Protein AF-A0A418ZRV6-F1 (afdb_monomer_lite)

Organism: NCBI:txid1276757

Foldseek 3Di:
DDDDPDDPVCVQVVVQVVLCVVPVCFWDDDVSHIDGNDDDPPPDDDDDFDDDPDPPPPPNVVD

Sequence (63 aa):
MTRVFDKPEDFAATALSGFCAANADRVAQVPHGAVRARPGPQGKVALLVGGGSGHYPAFLGYV

Radius of gyration: 13.17 Å; chains: 1; bounding box: 34×18×38 Å

pLDDT: mean 93.68, std 6.81, range [52.41, 98.38]

Structure (mmCIF, N/CA/C/O backbone):
data_AF-A0A418ZRV6-F1
#
_entry.id   AF-A0A418ZRV6-F1
#
loop_
_atom_site.group_PDB
_atom_site.id
_atom_site.type_symbol
_atom_site.label_atom_id
_atom_site.label_alt_id
_atom_site.label_comp_id
_atom_site.label_asym_id
_atom_site.label_entity_id
_atom_site.label_seq_id
_atom_site.pdbx_PDB_ins_code
_atom_site.Cartn_x
_atom_site.Cartn_y
_atom_site.Cartn_z
_atom_site.occupancy
_atom_site.B_iso_or_equiv
_atom_site.auth_seq_id
_atom_site.auth_comp_id
_atom_site.auth_asym_id
_atom_site.auth_atom_id
_atom_site.pdbx_PDB_model_num
ATOM 1 N N . MET A 1 1 ? 21.511 -5.842 -7.086 1.00 52.41 1 MET A N 1
ATOM 2 C CA . MET A 1 1 ? 20.847 -4.646 -7.644 1.00 52.41 1 MET A CA 1
ATOM 3 C C . MET A 1 1 ? 19.432 -5.060 -8.013 1.00 52.41 1 MET A C 1
ATOM 5 O O . MET A 1 1 ? 19.296 -6.025 -8.757 1.00 52.41 1 MET A O 1
ATOM 9 N N . THR A 1 2 ? 18.399 -4.44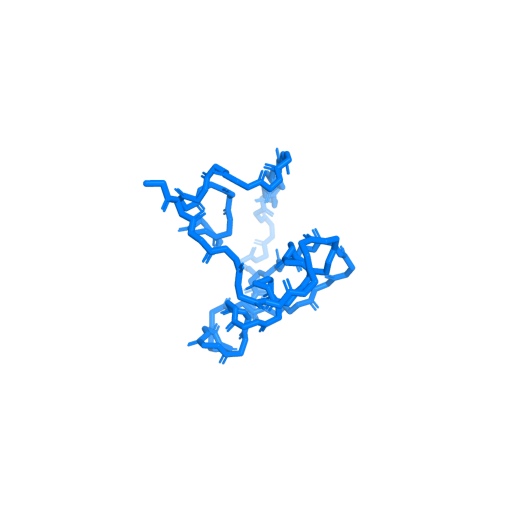3 -7.440 1.00 70.25 2 THR A N 1
ATOM 10 C CA . THR A 1 2 ? 17.004 -4.775 -7.778 1.00 70.25 2 THR A CA 1
ATOM 11 C C . THR A 1 2 ? 16.737 -4.335 -9.211 1.00 70.25 2 THR A C 1
ATOM 13 O O . THR A 1 2 ? 16.966 -3.174 -9.544 1.00 70.25 2 THR A O 1
ATOM 16 N N . ARG A 1 3 ? 16.315 -5.259 -10.075 1.00 81.75 3 ARG A N 1
ATOM 17 C CA . ARG A 1 3 ? 16.023 -4.968 -11.480 1.00 81.75 3 ARG A CA 1
ATOM 18 C C . ARG A 1 3 ? 14.518 -4.804 -11.640 1.00 81.75 3 ARG A C 1
ATOM 20 O O . ARG A 1 3 ? 13.777 -5.747 -11.385 1.00 81.75 3 ARG A O 1
ATOM 27 N N . VAL A 1 4 ? 14.085 -3.613 -12.039 1.00 86.00 4 VAL A N 1
ATOM 28 C CA . VAL A 1 4 ? 12.704 -3.372 -12.471 1.00 86.00 4 VAL A CA 1
ATOM 29 C C . VAL A 1 4 ? 12.609 -3.796 -13.935 1.00 86.00 4 VAL A C 1
ATOM 31 O O . VAL A 1 4 ? 13.451 -3.402 -14.741 1.00 86.00 4 VAL A O 1
ATOM 34 N N . PHE A 1 5 ? 11.650 -4.665 -14.249 1.00 86.94 5 PHE A N 1
ATOM 35 C CA . PHE A 1 5 ? 11.460 -5.197 -15.603 1.00 86.94 5 PHE A CA 1
ATOM 36 C C . PHE A 1 5 ? 10.480 -4.361 -16.437 1.00 86.94 5 PHE A C 1
ATOM 38 O O . PHE A 1 5 ? 10.611 -4.333 -17.658 1.00 86.94 5 PHE A O 1
ATOM 45 N N . ASP A 1 6 ? 9.558 -3.656 -15.779 1.00 89.62 6 ASP A N 1
ATOM 46 C CA . ASP A 1 6 ? 8.597 -2.742 -16.402 1.00 89.62 6 ASP A CA 1
ATOM 47 C C . ASP A 1 6 ? 9.116 -1.292 -16.412 1.00 89.62 6 ASP A C 1
ATOM 49 O O . ASP A 1 6 ? 10.290 -1.030 -16.139 1.00 89.62 6 ASP A O 1
ATOM 53 N N . LYS A 1 7 ? 8.231 -0.334 -16.714 1.00 95.06 7 LYS A N 1
ATOM 54 C CA . LYS A 1 7 ? 8.510 1.104 -16.626 1.00 95.06 7 LYS A CA 1
ATOM 55 C C . LYS A 1 7 ? 8.899 1.496 -15.193 1.00 95.06 7 LYS A C 1
ATOM 57 O O . LYS A 1 7 ? 8.068 1.368 -14.288 1.00 95.06 7 LYS A O 1
ATOM 62 N N . PRO A 1 8 ? 10.135 1.970 -14.952 1.00 92.81 8 PRO A N 1
ATOM 63 C CA . PRO A 1 8 ? 10.584 2.335 -13.610 1.00 92.81 8 PRO A CA 1
ATOM 64 C C . PRO A 1 8 ? 9.726 3.416 -12.943 1.00 92.81 8 PRO A C 1
ATOM 66 O O . PRO A 1 8 ? 9.553 3.385 -11.727 1.00 92.81 8 PRO A O 1
ATOM 69 N N . GLU A 1 9 ? 9.163 4.336 -13.725 1.00 93.75 9 GLU A N 1
ATOM 70 C CA . GLU A 1 9 ? 8.262 5.391 -13.258 1.00 93.75 9 GLU A CA 1
ATOM 71 C C . GLU A 1 9 ? 6.953 4.853 -12.657 1.00 93.75 9 GLU A C 1
ATOM 73 O O . GLU A 1 9 ? 6.409 5.454 -11.730 1.00 93.75 9 GLU A O 1
ATOM 78 N N . ASP A 1 10 ? 6.492 3.686 -13.113 1.00 94.31 10 ASP A N 1
ATOM 79 C CA . ASP A 1 10 ? 5.244 3.069 -12.658 1.00 94.31 10 ASP A CA 1
ATOM 80 C C . ASP A 1 10 ? 5.458 2.137 -11.456 1.00 94.31 10 ASP A C 1
ATOM 82 O O . ASP A 1 10 ? 4.501 1.777 -10.764 1.00 94.31 10 ASP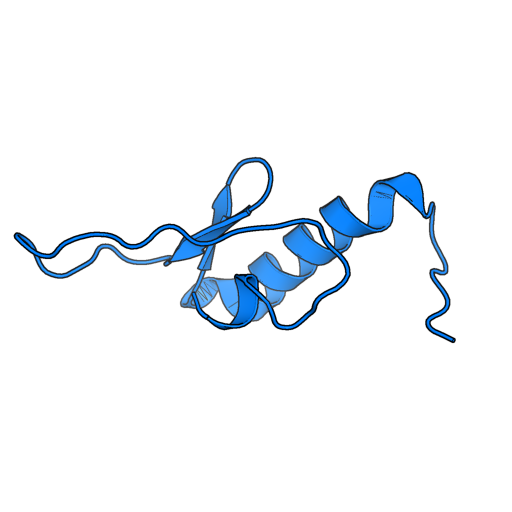 A O 1
ATOM 86 N N . PHE A 1 11 ? 6.710 1.758 -11.170 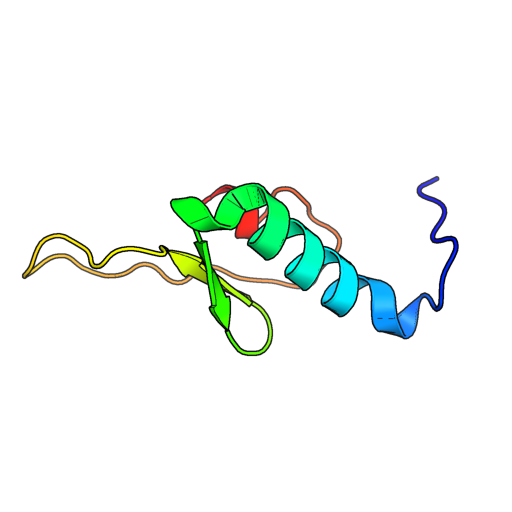1.00 93.25 11 PHE A N 1
ATOM 87 C CA . PHE A 1 11 ? 7.056 0.718 -10.197 1.00 93.25 11 PHE A CA 1
ATOM 88 C C . PHE A 1 11 ? 6.420 0.934 -8.821 1.00 93.25 11 PHE A C 1
ATOM 90 O O . PHE A 1 11 ? 5.871 0.003 -8.239 1.00 93.25 11 PHE A O 1
ATOM 97 N N . ALA A 1 12 ? 6.477 2.152 -8.278 1.00 93.50 12 ALA A N 1
ATOM 98 C CA . ALA A 1 12 ? 5.937 2.419 -6.946 1.00 93.50 12 ALA A CA 1
ATOM 99 C C . ALA A 1 12 ? 4.415 2.194 -6.889 1.00 93.50 12 ALA A C 1
ATOM 101 O O . ALA A 1 12 ? 3.902 1.646 -5.910 1.00 93.50 12 ALA A O 1
ATOM 102 N N . ALA A 1 13 ? 3.701 2.581 -7.949 1.00 95.44 13 ALA A N 1
ATOM 103 C CA . ALA A 1 13 ? 2.257 2.423 -8.044 1.00 95.44 13 ALA A CA 1
ATOM 104 C C . ALA A 1 13 ? 1.859 0.954 -8.251 1.00 95.44 13 ALA A C 1
ATOM 106 O O . ALA A 1 13 ? 0.954 0.459 -7.573 1.00 95.44 13 ALA A O 1
ATOM 107 N N . THR A 1 14 ? 2.554 0.235 -9.136 1.00 95.50 14 THR A N 1
ATOM 108 C CA . THR A 1 14 ? 2.277 -1.185 -9.395 1.00 95.50 14 THR A CA 1
ATOM 109 C C . THR A 1 14 ? 2.656 -2.060 -8.199 1.00 95.50 14 THR A C 1
ATOM 111 O O . THR A 1 14 ? 1.884 -2.944 -7.829 1.00 95.50 14 THR A O 1
ATOM 114 N N . ALA A 1 15 ? 3.766 -1.765 -7.513 1.00 94.62 15 ALA A N 1
ATOM 115 C CA . ALA A 1 15 ? 4.161 -2.440 -6.277 1.00 94.62 15 ALA A CA 1
ATOM 116 C C . ALA A 1 15 ? 3.136 -2.234 -5.151 1.00 94.62 15 ALA A C 1
ATOM 118 O O . ALA A 1 15 ? 2.795 -3.191 -4.456 1.00 94.62 15 ALA A O 1
ATOM 119 N N . LEU A 1 16 ? 2.605 -1.015 -4.982 1.00 96.62 16 LEU A N 1
ATOM 120 C CA . LEU A 1 16 ? 1.533 -0.744 -4.019 1.00 96.62 16 LEU A CA 1
ATOM 121 C C . LEU A 1 16 ? 0.268 -1.548 -4.344 1.00 96.62 16 LEU A C 1
ATOM 123 O O . LEU A 1 16 ? -0.313 -2.164 -3.448 1.00 96.62 16 LEU A O 1
ATOM 127 N N . SER A 1 17 ? -0.148 -1.559 -5.613 1.00 97.38 17 SER A N 1
ATOM 128 C CA . SER A 1 17 ? -1.332 -2.306 -6.045 1.00 97.38 17 SER A CA 1
ATOM 129 C C . SER A 1 17 ? -1.161 -3.811 -5.823 1.00 97.38 17 SER A C 1
ATOM 131 O O . SER A 1 17 ? -2.033 -4.450 -5.235 1.00 97.38 17 SER A O 1
ATOM 133 N N . GLY A 1 18 ? 0.001 -4.363 -6.187 1.00 96.75 18 GLY A N 1
ATOM 134 C CA . GLY A 1 18 ? 0.340 -5.764 -5.943 1.00 96.75 18 GLY A CA 1
ATOM 135 C C . GLY A 1 18 ? 0.367 -6.116 -4.455 1.00 96.75 18 GLY A C 1
ATOM 136 O O . GLY A 1 18 ? -0.193 -7.136 -4.060 1.00 96.75 18 GLY A O 1
ATOM 137 N N . PHE A 1 19 ? 0.942 -5.252 -3.610 1.00 97.31 19 PHE A N 1
ATOM 138 C CA . PHE A 1 19 ? 0.933 -5.433 -2.156 1.00 97.31 19 PHE A CA 1
ATOM 139 C C . PHE A 1 19 ? -0.494 -5.489 -1.595 1.00 97.31 19 PHE A C 1
ATOM 141 O O . PHE A 1 19 ? -0.803 -6.387 -0.810 1.00 97.31 19 PHE A O 1
ATOM 148 N N . CYS A 1 20 ? -1.366 -4.567 -2.016 1.00 98.25 20 CYS A N 1
ATOM 149 C CA . CYS A 1 20 ? -2.753 -4.525 -1.558 1.00 98.25 20 CYS A CA 1
ATOM 150 C C . CYS A 1 20 ? -3.553 -5.737 -2.046 1.00 98.25 20 CYS A C 1
ATOM 152 O O . CYS A 1 20 ? -4.312 -6.308 -1.272 1.00 98.25 20 CYS A O 1
ATOM 154 N N . ALA A 1 21 ? -3.351 -6.169 -3.293 1.00 98.38 21 ALA A N 1
ATOM 155 C CA . ALA A 1 21 ? -3.990 -7.369 -3.824 1.00 98.38 21 ALA A CA 1
ATOM 156 C C . ALA A 1 21 ? -3.552 -8.634 -3.065 1.00 98.38 21 ALA A C 1
ATOM 158 O O . ALA A 1 21 ? -4.385 -9.468 -2.720 1.00 98.38 21 ALA A O 1
ATOM 159 N N . ALA A 1 22 ? -2.257 -8.755 -2.756 1.00 98.31 22 ALA A N 1
ATOM 160 C CA . ALA A 1 22 ? -1.705 -9.898 -2.032 1.00 98.31 22 ALA A CA 1
ATOM 161 C C . ALA A 1 22 ? -2.128 -9.957 -0.551 1.00 98.31 22 ALA A C 1
ATOM 163 O O . ALA A 1 22 ? -2.100 -11.032 0.040 1.00 98.31 22 ALA A O 1
ATOM 164 N N . ASN A 1 23 ? -2.514 -8.824 0.047 1.00 98.00 23 ASN A N 1
ATOM 165 C CA . ASN A 1 23 ? -2.856 -8.698 1.470 1.00 98.00 23 ASN A CA 1
ATOM 166 C C . ASN A 1 23 ? -4.251 -8.083 1.676 1.00 98.00 23 ASN A C 1
ATOM 168 O O . ASN A 1 23 ? -4.471 -7.329 2.627 1.00 98.00 23 ASN A O 1
ATOM 172 N N . ALA A 1 24 ? -5.194 -8.365 0.773 1.00 97.75 24 ALA A N 1
ATOM 173 C CA . ALA A 1 24 ? -6.514 -7.727 0.753 1.00 97.75 24 ALA A CA 1
ATOM 174 C C . ALA A 1 24 ? -7.359 -7.989 2.020 1.00 97.75 24 ALA A C 1
ATOM 176 O O . ALA A 1 24 ? -8.301 -7.254 2.310 1.00 97.75 24 ALA A O 1
ATOM 177 N N . ASP A 1 25 ? -7.029 -9.020 2.804 1.00 97.25 25 ASP A N 1
ATOM 178 C CA . ASP A 1 25 ? -7.638 -9.297 4.108 1.00 97.25 25 ASP A CA 1
ATOM 179 C C . ASP A 1 25 ? -7.163 -8.336 5.215 1.00 97.25 25 ASP A C 1
ATOM 181 O O . ASP A 1 25 ? -7.855 -8.157 6.225 1.00 97.25 25 ASP A O 1
ATOM 185 N N . ARG A 1 26 ? -5.998 -7.704 5.023 1.00 96.88 26 ARG A N 1
ATOM 186 C CA . ARG A 1 26 ? -5.323 -6.837 5.999 1.00 96.88 26 ARG A CA 1
ATOM 187 C C . ARG A 1 26 ? -5.363 -5.373 5.618 1.00 96.88 26 ARG A C 1
ATOM 189 O O . ARG A 1 26 ? -5.561 -4.539 6.500 1.00 96.88 26 ARG A O 1
ATOM 196 N N . VAL A 1 27 ? -5.214 -5.056 4.334 1.00 97.81 27 VAL A N 1
ATOM 197 C CA . VAL A 1 27 ? -5.107 -3.680 3.843 1.00 97.81 27 VAL A CA 1
ATOM 198 C C . VAL A 1 27 ? -6.066 -3.384 2.694 1.00 97.81 27 VAL A C 1
ATOM 200 O O . VAL A 1 27 ? -6.436 -4.259 1.919 1.00 97.81 27 VAL A O 1
ATOM 203 N N . ALA A 1 28 ? -6.445 -2.117 2.579 1.00 97.56 28 ALA A N 1
ATOM 204 C CA . ALA A 1 28 ? -7.197 -1.551 1.475 1.00 97.56 28 ALA A CA 1
ATOM 205 C C . ALA A 1 28 ? -6.383 -0.418 0.839 1.00 97.56 28 ALA A C 1
ATOM 207 O O . ALA A 1 28 ? -5.824 0.433 1.539 1.00 97.56 28 ALA A O 1
ATOM 208 N N . GLN A 1 29 ? -6.321 -0.412 -0.492 1.00 97.81 29 GLN A N 1
ATOM 209 C CA . GLN A 1 29 ? -5.589 0.601 -1.244 1.00 97.81 29 GLN A CA 1
ATOM 210 C C . GLN A 1 29 ? -6.294 1.962 -1.159 1.00 97.81 29 GLN A C 1
ATOM 212 O O . GLN A 1 29 ? -7.512 2.058 -1.301 1.00 97.81 29 GLN A O 1
ATOM 217 N N . VAL A 1 30 ? -5.509 3.019 -0.972 1.00 96.12 30 VAL A N 1
ATOM 218 C CA . VAL A 1 30 ? -5.926 4.427 -1.054 1.00 96.12 30 VAL A CA 1
ATOM 219 C C . VAL A 1 30 ? -4.970 5.172 -1.996 1.00 96.12 30 VAL A C 1
ATOM 221 O O . VAL A 1 30 ? -3.926 4.619 -2.363 1.00 96.12 30 VAL A O 1
ATOM 224 N N . PRO A 1 31 ? -5.270 6.413 -2.426 1.00 95.06 31 PRO A N 1
ATOM 225 C CA . PRO A 1 31 ? -4.317 7.184 -3.216 1.00 95.06 31 PRO A CA 1
ATOM 226 C C . PRO A 1 31 ? -2.950 7.249 -2.522 1.00 95.06 31 PRO A C 1
ATOM 228 O O . PRO A 1 31 ? -2.851 7.660 -1.369 1.00 95.06 31 PRO A O 1
ATOM 231 N N . HIS A 1 32 ? -1.907 6.811 -3.229 1.00 92.56 32 HIS A N 1
ATOM 232 C CA . HIS A 1 32 ? -0.511 6.815 -2.770 1.00 92.56 32 HIS A CA 1
ATOM 233 C C . HIS A 1 32 ? -0.207 6.002 -1.494 1.00 92.56 32 HIS A C 1
ATOM 235 O O . HIS A 1 32 ? 0.856 6.186 -0.902 1.00 92.56 32 HIS A O 1
ATOM 241 N N . GLY A 1 33 ? -1.078 5.077 -1.074 1.00 96.19 33 GLY A N 1
ATOM 242 C CA . GLY A 1 33 ? -0.807 4.242 0.096 1.00 96.19 33 GLY A CA 1
ATOM 243 C C . GLY A 1 33 ? -1.833 3.145 0.349 1.00 96.19 33 GLY A C 1
ATOM 244 O O . GLY A 1 33 ? -2.634 2.787 -0.514 1.00 96.19 33 GLY A O 1
ATOM 245 N N . ALA A 1 34 ? -1.803 2.606 1.562 1.00 97.50 34 ALA A N 1
ATOM 246 C CA . ALA A 1 34 ? -2.775 1.636 2.032 1.00 97.50 34 ALA A CA 1
ATOM 247 C C . ALA A 1 34 ? -3.174 1.955 3.473 1.00 97.50 34 ALA A C 1
ATOM 249 O O . ALA A 1 34 ? -2.384 2.491 4.250 1.00 97.50 34 ALA A O 1
ATOM 250 N N . VAL A 1 35 ? -4.403 1.604 3.819 1.00 97.31 35 VAL A N 1
ATOM 251 C CA . VAL A 1 35 ? -4.919 1.630 5.189 1.00 97.31 35 VAL A CA 1
ATOM 252 C C . VAL A 1 35 ? -5.337 0.223 5.573 1.00 97.31 35 VAL A C 1
ATOM 254 O O . VAL A 1 35 ? -5.521 -0.631 4.712 1.00 97.31 35 VAL A O 1
ATOM 257 N N . ARG A 1 36 ? -5.534 -0.043 6.859 1.00 97.00 36 ARG A N 1
ATOM 258 C CA . ARG A 1 36 ? -6.077 -1.332 7.290 1.00 97.00 36 ARG A CA 1
ATOM 259 C C . ARG A 1 36 ? -7.486 -1.582 6.741 1.00 97.00 36 ARG A C 1
ATOM 261 O O . ARG A 1 36 ? -8.328 -0.688 6.748 1.00 97.00 36 ARG A O 1
ATOM 268 N N . ALA A 1 37 ? -7.753 -2.817 6.323 1.00 97.38 37 ALA A N 1
ATOM 269 C CA . ALA A 1 37 ? -8.989 -3.232 5.654 1.00 97.38 37 ALA A CA 1
ATOM 270 C C . ALA A 1 37 ? -10.226 -3.213 6.566 1.00 97.38 37 ALA A C 1
ATOM 272 O O . ALA A 1 37 ? -11.358 -3.167 6.089 1.00 97.38 37 ALA A O 1
ATOM 273 N N . ARG A 1 38 ? -10.032 -3.269 7.889 1.00 96.06 38 ARG A N 1
ATOM 274 C CA . ARG A 1 38 ? -11.118 -3.261 8.880 1.00 96.06 38 ARG A CA 1
ATOM 275 C C . ARG A 1 38 ? -11.000 -2.042 9.790 1.00 96.06 38 ARG A C 1
ATOM 277 O O . ARG A 1 38 ? -9.879 -1.619 10.045 1.00 96.06 38 ARG A O 1
ATOM 284 N N . PRO A 1 39 ? -12.103 -1.494 10.329 1.00 93.56 39 PRO A N 1
ATOM 285 C CA . PRO A 1 39 ? -12.079 -0.377 11.275 1.00 93.56 39 PRO A CA 1
ATOM 286 C C . PRO A 1 39 ? -11.513 -0.777 12.640 1.00 93.56 39 PRO A C 1
ATOM 288 O O . PRO A 1 39 ? -11.313 -1.955 12.952 1.00 93.56 39 PRO A O 1
ATOM 291 N N . GLY A 1 40 ? -11.035 0.219 13.391 1.00 92.38 40 GLY A N 1
ATOM 292 C CA . GLY A 1 40 ? -10.310 0.023 14.657 1.00 92.38 40 GLY A CA 1
ATOM 293 C C . GLY A 1 40 ? -11.259 0.027 15.839 1.00 92.38 40 GLY A C 1
ATOM 294 O O . GLY A 1 40 ? -12.425 0.380 15.664 1.00 92.38 40 GLY A O 1
ATOM 295 N N . PRO A 1 41 ? -10.790 -0.328 17.044 1.00 94.94 41 PRO A N 1
ATOM 296 C CA . PRO A 1 41 ? -11.587 -0.114 18.240 1.00 94.94 41 PRO A CA 1
ATOM 297 C C . PRO A 1 41 ? -11.947 1.373 18.367 1.00 94.94 41 PRO A C 1
ATOM 299 O O . PRO A 1 41 ? -11.095 2.246 18.180 1.00 94.94 41 PRO A O 1
ATOM 302 N N . GLN A 1 42 ? -13.206 1.661 18.687 1.00 96.50 42 GLN A N 1
ATOM 303 C CA . GLN A 1 42 ? -13.684 3.028 18.875 1.00 96.50 42 GLN A CA 1
ATOM 304 C C . GLN A 1 42 ? -12.932 3.722 20.024 1.00 96.50 42 GLN A C 1
ATOM 306 O O . GLN A 1 42 ? -12.562 3.092 21.015 1.00 96.50 42 GLN A O 1
ATOM 311 N N . GLY A 1 43 ? -12.691 5.029 19.884 1.00 97.19 43 GLY A N 1
ATOM 312 C CA . GLY A 1 43 ? -11.999 5.832 20.899 1.00 97.19 43 GLY A CA 1
ATOM 313 C C . GLY A 1 43 ? -10.482 5.619 20.961 1.00 97.19 43 GLY A C 1
ATOM 314 O O . GLY A 1 43 ? -9.841 6.091 21.898 1.00 97.19 43 GLY A O 1
ATOM 315 N N . LYS A 1 44 ? -9.888 4.912 19.990 1.00 97.38 44 LYS A N 1
ATOM 316 C CA . LYS A 1 44 ? -8.431 4.780 19.847 1.00 97.38 44 LYS A CA 1
ATOM 317 C C . LYS A 1 44 ? -7.879 5.771 18.825 1.00 97.38 44 LYS A C 1
ATOM 319 O O . LYS A 1 44 ? -8.540 6.103 17.845 1.00 97.38 44 LYS A O 1
ATOM 324 N N . VAL A 1 45 ? -6.647 6.218 19.064 1.00 96.88 45 VAL A N 1
ATOM 325 C CA . VAL A 1 45 ? -5.903 7.099 18.155 1.00 96.88 45 VAL A CA 1
ATOM 326 C C . VAL A 1 45 ? -5.458 6.307 16.925 1.00 96.88 45 VAL A C 1
ATOM 328 O O . VAL A 1 45 ? -4.931 5.203 17.057 1.00 96.88 45 VAL A O 1
ATOM 331 N N . ALA A 1 46 ? -5.656 6.879 15.736 1.00 95.62 46 ALA A N 1
ATOM 332 C CA . ALA A 1 46 ? -5.130 6.337 14.488 1.00 95.62 46 ALA A CA 1
ATOM 333 C C . ALA A 1 46 ? -3.698 6.838 14.249 1.00 95.62 46 ALA A C 1
ATOM 335 O O . ALA A 1 46 ? -3.424 8.027 14.410 1.00 95.62 46 ALA A O 1
ATOM 336 N N . LEU A 1 47 ? -2.801 5.938 13.843 1.00 95.69 47 LEU A N 1
ATOM 337 C CA . LEU A 1 47 ? -1.433 6.275 13.457 1.00 95.69 47 LEU A CA 1
ATOM 338 C C . LEU A 1 47 ? -1.316 6.273 11.932 1.00 95.69 47 LEU A C 1
ATOM 340 O O . LEU A 1 47 ? -1.687 5.296 11.283 1.00 95.69 47 LEU A O 1
ATOM 344 N N . LEU A 1 48 ? -0.781 7.359 11.377 1.00 95.06 48 LEU A N 1
ATOM 345 C CA . LEU A 1 48 ? -0.415 7.455 9.969 1.00 95.06 4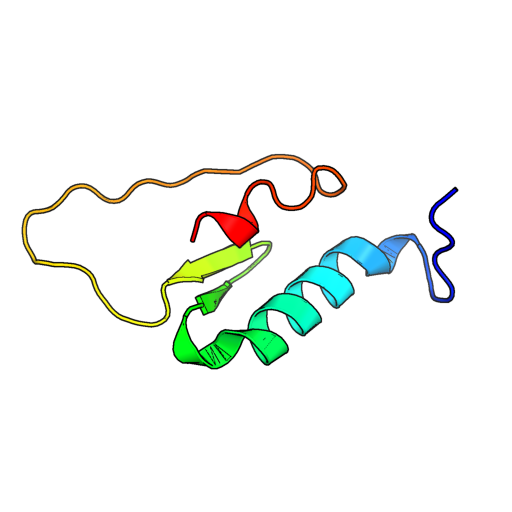8 LEU A CA 1
ATOM 346 C C . LEU A 1 48 ? 1.107 7.557 9.879 1.00 95.06 48 LEU A C 1
ATOM 348 O O . LEU A 1 48 ? 1.716 8.419 10.509 1.00 95.06 48 LEU A O 1
ATOM 352 N N . VAL A 1 49 ? 1.708 6.665 9.098 1.00 96.25 49 VAL A N 1
ATOM 353 C CA . VAL A 1 49 ? 3.151 6.604 8.846 1.00 96.25 49 VAL A CA 1
ATOM 354 C C . VAL A 1 49 ? 3.397 6.542 7.346 1.00 96.25 49 VAL A C 1
ATOM 356 O O . VAL A 1 49 ? 2.599 5.973 6.603 1.00 96.25 49 VAL A O 1
ATOM 359 N N . GLY A 1 50 ? 4.492 7.140 6.889 1.00 95.44 50 GLY A N 1
ATOM 360 C CA . GLY A 1 50 ? 4.781 7.219 5.466 1.00 95.44 50 GLY A CA 1
ATOM 361 C C . GLY A 1 50 ? 6.157 7.793 5.164 1.00 95.44 50 GLY A C 1
ATOM 362 O O . GLY A 1 50 ? 6.847 8.316 6.036 1.00 95.44 50 GLY A O 1
ATOM 363 N N . GLY A 1 51 ? 6.543 7.673 3.898 1.00 95.38 51 GLY A N 1
ATOM 364 C CA . GLY A 1 51 ? 7.802 8.153 3.342 1.00 95.38 51 GLY A CA 1
ATOM 365 C C . GLY A 1 51 ? 7.903 7.785 1.862 1.00 95.38 51 GLY A C 1
ATOM 366 O O . GLY A 1 51 ? 6.965 7.229 1.290 1.00 95.38 51 GLY A O 1
ATOM 367 N N . GLY A 1 52 ? 9.042 8.091 1.239 1.00 93.00 52 GLY A N 1
ATOM 368 C CA . GLY A 1 52 ? 9.302 7.708 -0.150 1.00 93.00 52 GLY A CA 1
ATOM 369 C C . GLY A 1 52 ? 9.414 6.189 -0.333 1.00 93.00 52 GLY A C 1
ATOM 370 O O . GLY A 1 52 ? 9.940 5.482 0.534 1.00 93.00 52 GLY A O 1
ATOM 371 N N . SER A 1 53 ? 8.950 5.692 -1.483 1.00 90.50 53 SER A N 1
ATOM 372 C CA . SER A 1 53 ? 9.074 4.283 -1.881 1.00 90.50 53 SER A CA 1
ATOM 373 C C . SER A 1 53 ? 10.537 3.828 -1.954 1.00 90.50 53 SER A C 1
ATOM 375 O O . SER A 1 53 ? 11.432 4.642 -2.169 1.00 90.50 53 SER A O 1
ATOM 377 N N . GLY A 1 54 ? 10.780 2.520 -1.828 1.00 90.38 54 GLY A N 1
ATOM 378 C CA . GLY A 1 54 ? 12.126 1.926 -1.900 1.00 90.38 54 GLY A CA 1
ATOM 379 C C . GLY A 1 54 ? 12.686 1.450 -0.556 1.00 90.38 54 GLY A C 1
ATOM 380 O O . GLY A 1 54 ? 13.657 0.702 -0.543 1.00 90.38 54 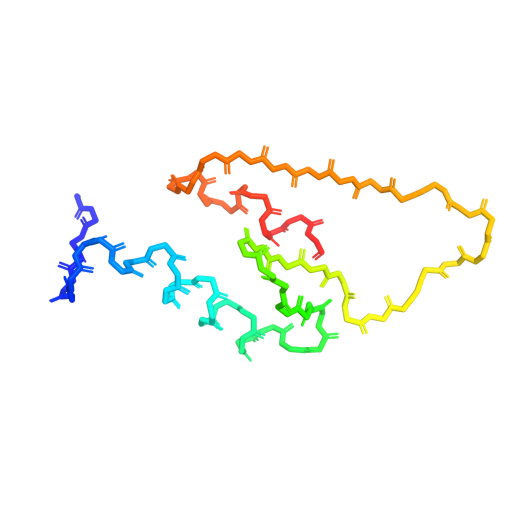GLY A O 1
ATOM 381 N N . HIS A 1 55 ? 12.034 1.795 0.558 1.00 93.62 55 HIS A N 1
ATOM 382 C CA . HIS A 1 55 ? 12.435 1.406 1.918 1.00 93.62 55 HIS A CA 1
ATOM 383 C C . HIS A 1 55 ? 11.641 0.207 2.467 1.00 93.62 55 HIS A C 1
ATOM 385 O O . HIS A 1 55 ? 11.403 0.114 3.669 1.00 93.62 55 HIS A O 1
ATOM 391 N N . TYR A 1 56 ? 1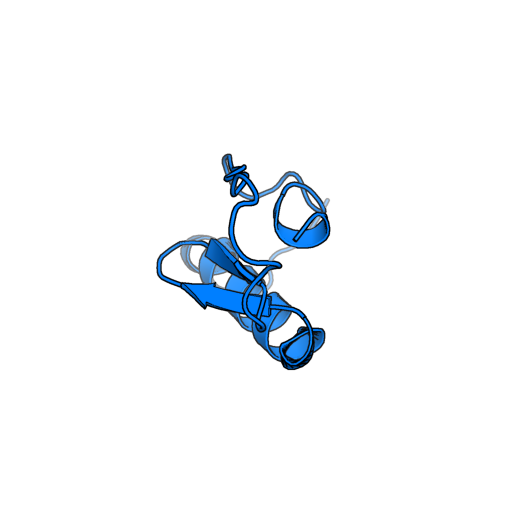1.199 -0.707 1.598 1.00 90.12 56 TYR A N 1
ATOM 392 C CA . TYR A 1 56 ? 10.385 -1.862 1.994 1.00 90.12 56 TYR A CA 1
ATOM 393 C C . TYR A 1 56 ? 11.081 -2.698 3.094 1.00 90.12 56 TYR A C 1
ATOM 395 O O . TYR A 1 56 ? 12.284 -2.940 2.992 1.00 90.12 56 TYR A O 1
ATOM 403 N N . PRO A 1 57 ? 10.354 -3.157 4.134 1.00 93.00 57 PRO A N 1
ATOM 404 C CA . PRO A 1 57 ? 8.893 -3.144 4.266 1.00 93.00 57 PRO A CA 1
ATOM 405 C C . PRO A 1 57 ? 8.295 -1.812 4.751 1.00 93.00 57 PRO A C 1
ATOM 407 O O . PRO A 1 57 ? 7.071 -1.703 4.834 1.00 93.00 57 PRO A O 1
ATOM 410 N N . ALA A 1 58 ? 9.106 -0.796 5.057 1.00 94.31 58 ALA A N 1
ATOM 411 C CA . ALA A 1 58 ? 8.587 0.479 5.526 1.00 94.31 58 ALA A CA 1
ATOM 412 C C . ALA A 1 58 ? 7.790 1.195 4.407 1.00 94.31 58 ALA A C 1
ATOM 414 O O . ALA A 1 58 ? 8.266 1.331 3.282 1.00 94.31 58 ALA A O 1
ATOM 415 N N . PHE A 1 59 ? 6.567 1.674 4.640 1.00 93.38 59 PHE A N 1
ATOM 416 C CA . PHE A 1 59 ? 5.752 1.534 5.861 1.00 93.38 59 PHE A CA 1
ATOM 417 C C . PHE A 1 59 ? 4.575 0.565 5.699 1.00 93.38 59 PHE A C 1
ATOM 419 O O . PHE A 1 59 ? 3.929 0.231 6.685 1.00 93.38 59 PHE A O 1
ATOM 426 N N . LEU A 1 60 ? 4.323 0.077 4.479 1.00 94.19 60 LEU A N 1
ATOM 427 C CA . LEU A 1 60 ? 3.198 -0.810 4.167 1.00 94.19 60 LEU A CA 1
ATOM 428 C C . LEU A 1 60 ? 3.211 -2.105 4.989 1.00 94.19 60 LEU A C 1
ATOM 430 O O . LEU A 1 60 ? 2.154 -2.601 5.353 1.00 94.19 60 LEU A O 1
ATOM 434 N N . GLY A 1 61 ? 4.391 -2.625 5.334 1.00 94.25 61 GLY A N 1
ATOM 435 C CA . GLY A 1 61 ? 4.521 -3.820 6.167 1.00 94.25 61 GLY A CA 1
ATOM 436 C C . GLY A 1 61 ? 4.213 -3.613 7.654 1.00 94.25 61 GLY A C 1
ATOM 437 O O . GLY A 1 61 ? 4.300 -4.575 8.410 1.00 94.25 61 GLY A O 1
ATOM 438 N N . TYR A 1 62 ? 3.889 -2.390 8.088 1.00 94.25 62 TYR A N 1
ATOM 439 C CA . TYR A 1 62 ? 3.492 -2.086 9.470 1.00 94.25 62 TYR A CA 1
ATOM 440 C C . TYR A 1 62 ? 1.981 -1.873 9.633 1.00 94.25 62 TYR A C 1
ATOM 442 O O . TYR A 1 62 ? 1.529 -1.641 10.755 1.00 94.25 62 TYR A O 1
ATOM 450 N N . VAL A 1 63 ? 1.230 -1.887 8.525 1.00 91.88 63 VAL A N 1
ATOM 451 C CA . VAL A 1 63 ? -0.221 -1.642 8.487 1.00 91.88 63 VAL A CA 1
ATOM 452 C C . VAL A 1 63 ? -1.003 -2.913 8.803 1.00 91.88 63 VAL A C 1
ATOM 454 O O . VAL A 1 63 ? -0.636 -3.987 8.276 1.00 91.88 63 VAL A O 1
#

InterPro domains:
  IPR004006 DhaK domain [PF02733] (18-63)
  IPR004006 DhaK domain [PS51481] (7-63)

Secondary structure (DSSP, 8-state):
-PPP-S-TTTHHHHHHHHHHHHTTTTEEEETTEEEESSPPPTTPPPP-----TTSTTTTGGG-